Protein AF-H0XMJ5-F1 (afdb_monomer_lite)

Secondary structure (DSSP, 8-state):
------SS-EEPTTTS--EESSHHHHHHTHHHHHHHHHHHHHTTT-PPPHHHHHHHHHHHHHTSSSPPGGGSSS-TTTS---GGG--HHHHHHHHHHHHHHHHHHTTT--SGGGSPTT--HHHHHHHHTT--

Sequence (132 aa):
RCLSMKEKLMRCSQCQVAKYCSAKCQKKAWQDHKRECKCLKSCKPRYPPDSVRLLGRVIFKLMEETPSESEKLYSFYDLESNIKKLTEDKKEGLRQLAMTFQHFMREEIQDVSQLPPSFDVFEAFAKNLGMK

InterPro domains:
  IPR002893 Zinc finger, MYND-type [PF01753] (2-37)
  IPR002893 Zinc finger, MYND-type [PS50865] (1-37)
  IPR050869 Histone-lysine N-methyltransferase [PTHR12197] (8-126)

Radius of gyration: 15.95 Å; chains: 1; bounding box: 35×36×44 Å

Foldseek 3Di:
DPPDDDPDWDADPQLSPDTHPDPVRCVVCCLLCVLLSVLSNVCPPPDAPPLLSVLVSVQSQLPDPDDDPVPVPHHLVRFDLCPVVDDPVVLVVLVVSLVSNQSSNCVPQVDPVSTDPPDDSSSSSSRSVVDD

Organism: Otolemur garnettii (NCBI:txid30611)

Structure (mmCIF, N/CA/C/O backbone):
data_AF-H0XMJ5-F1
#
_entry.id   AF-H0XMJ5-F1
#
loop_
_atom_site.group_PDB
_atom_site.id
_atom_site.type_symbol
_atom_site.label_atom_id
_atom_site.label_alt_id
_atom_site.label_comp_id
_atom_site.label_asym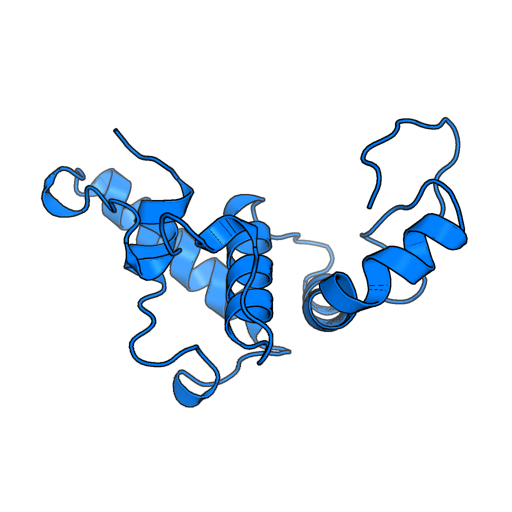_id
_atom_site.label_entity_id
_atom_site.label_seq_id
_atom_site.pdbx_PDB_ins_code
_atom_site.Cartn_x
_atom_site.Cartn_y
_atom_site.Cartn_z
_atom_site.occupancy
_atom_site.B_iso_or_equiv
_atom_site.auth_seq_id
_atom_site.auth_comp_id
_atom_site.auth_asym_id
_atom_site.auth_atom_id
_atom_site.pdbx_PDB_model_num
ATOM 1 N N . ARG A 1 1 ? 3.822 6.524 -11.186 1.00 73.94 1 ARG A N 1
ATOM 2 C CA . ARG A 1 1 ? 2.953 5.686 -12.061 1.00 73.94 1 ARG A CA 1
ATOM 3 C C . ARG A 1 1 ? 2.063 6.624 -12.882 1.00 73.94 1 ARG A C 1
ATOM 5 O O . ARG A 1 1 ? 1.813 7.707 -12.381 1.00 73.94 1 ARG A O 1
ATOM 12 N N . CYS A 1 2 ? 1.639 6.282 -14.103 1.00 93.00 2 CYS A N 1
ATOM 13 C CA . CYS A 1 2 ? 0.798 7.179 -14.927 1.00 93.00 2 CYS A CA 1
ATOM 14 C C . CYS A 1 2 ? -0.578 6.603 -15.295 1.00 93.00 2 CYS A C 1
ATOM 16 O O . CYS A 1 2 ? -1.359 7.297 -15.925 1.00 93.00 2 CYS A O 1
ATOM 18 N N . LEU A 1 3 ? -0.845 5.336 -14.947 1.00 92.81 3 LEU A N 1
ATOM 19 C CA . LEU A 1 3 ? -2.094 4.610 -15.237 1.00 92.81 3 LEU A CA 1
ATOM 20 C C . LEU A 1 3 ? -2.505 4.558 -16.725 1.00 92.81 3 LEU A C 1
ATOM 22 O O . LEU A 1 3 ? -3.586 4.087 -17.045 1.00 92.81 3 LEU A O 1
ATOM 26 N N . SER A 1 4 ? -1.630 4.973 -17.643 1.00 93.44 4 SER A N 1
ATOM 27 C CA . SER A 1 4 ? -1.895 4.946 -19.081 1.00 93.44 4 SER A CA 1
ATOM 28 C C . SER A 1 4 ? -1.843 3.525 -19.638 1.00 93.44 4 SER A C 1
ATOM 30 O O . SER A 1 4 ? -0.903 2.771 -19.360 1.00 93.44 4 SER A O 1
ATOM 32 N N . MET A 1 5 ? -2.812 3.201 -20.489 1.00 92.44 5 MET A N 1
ATOM 33 C CA . MET A 1 5 ? -2.834 1.968 -21.267 1.00 92.44 5 MET A CA 1
ATOM 34 C C . MET A 1 5 ? -1.825 2.042 -22.422 1.00 92.44 5 MET A C 1
ATOM 36 O O . MET A 1 5 ? -1.673 3.084 -23.058 1.00 92.44 5 MET A O 1
ATOM 40 N N . LYS A 1 6 ? -1.119 0.938 -22.685 1.00 93.94 6 LYS A N 1
ATOM 41 C CA . LYS A 1 6 ? -0.270 0.740 -23.868 1.00 93.94 6 LYS A CA 1
ATOM 42 C C . LYS A 1 6 ? -0.307 -0.726 -24.280 1.00 93.94 6 LYS A C 1
ATOM 44 O O . LYS A 1 6 ? -0.420 -1.587 -23.412 1.00 93.94 6 LYS A O 1
ATOM 49 N N . GLU A 1 7 ? -0.113 -0.993 -25.569 1.00 93.44 7 GLU A N 1
ATOM 50 C CA . GLU A 1 7 ? -0.052 -2.356 -26.116 1.00 93.44 7 GLU A CA 1
ATOM 51 C C . GLU A 1 7 ? 1.057 -3.197 -25.470 1.00 93.44 7 GLU A C 1
ATOM 53 O O . GLU A 1 7 ? 0.849 -4.348 -25.093 1.00 93.44 7 GLU A O 1
ATOM 58 N N . LYS A 1 8 ? 2.246 -2.606 -25.299 1.00 94.81 8 LYS A N 1
ATOM 59 C CA . LYS A 1 8 ? 3.403 -3.258 -24.680 1.00 94.81 8 LYS A CA 1
ATOM 60 C C . LYS A 1 8 ? 3.796 -2.538 -23.398 1.00 94.81 8 LYS A C 1
ATOM 62 O O . LYS A 1 8 ? 4.049 -1.332 -23.387 1.00 94.81 8 LYS A O 1
ATOM 67 N N . LEU A 1 9 ? 3.876 -3.303 -22.312 1.00 97.06 9 LEU A N 1
ATOM 68 C CA . LEU A 1 9 ? 4.310 -2.832 -21.000 1.00 97.06 9 LEU A CA 1
ATOM 69 C C . LEU A 1 9 ? 5.562 -3.582 -20.556 1.00 97.06 9 LEU A C 1
ATOM 71 O O . LEU A 1 9 ? 5.654 -4.802 -20.684 1.00 97.06 9 LEU A O 1
ATOM 75 N N . MET A 1 10 ? 6.493 -2.849 -19.959 1.00 96.75 10 MET A N 1
ATOM 76 C CA . MET A 1 10 ? 7.699 -3.412 -19.362 1.00 96.75 10 MET A CA 1
ATOM 77 C C . MET A 1 10 ? 7.393 -3.873 -17.940 1.00 96.75 10 MET A C 1
ATOM 79 O O . MET A 1 10 ? 6.713 -3.168 -17.191 1.00 96.75 10 MET A O 1
ATOM 83 N N . ARG A 1 11 ? 7.896 -5.043 -17.549 1.00 97.38 11 ARG A N 1
ATOM 84 C CA . ARG A 1 11 ? 7.723 -5.582 -16.195 1.00 97.38 11 ARG A CA 1
ATOM 85 C C . ARG A 1 11 ? 8.901 -5.180 -15.315 1.00 97.38 11 ARG A C 1
ATOM 87 O O . ARG A 1 11 ? 10.031 -5.090 -15.787 1.00 97.38 11 ARG A O 1
ATOM 94 N N . CYS A 1 12 ? 8.648 -4.982 -14.026 1.00 98.06 12 CYS A N 1
ATOM 95 C CA . CYS A 1 12 ? 9.716 -4.907 -13.035 1.00 98.06 12 CYS A CA 1
ATOM 96 C C . CYS A 1 12 ? 10.525 -6.211 -13.067 1.00 98.06 12 CYS A C 1
ATOM 98 O O . CYS A 1 12 ? 9.946 -7.283 -12.894 1.00 98.06 12 CYS A O 1
ATOM 100 N N . SER A 1 13 ? 11.845 -6.128 -13.247 1.00 97.00 13 SER A N 1
ATOM 101 C CA . SER A 1 13 ? 12.707 -7.310 -13.361 1.00 97.00 13 SER A CA 1
ATOM 102 C C . SER A 1 13 ? 12.708 -8.179 -12.096 1.00 97.00 13 SER A C 1
ATOM 104 O O . SER A 1 13 ? 12.826 -9.398 -12.190 1.00 97.00 13 SER A O 1
ATOM 106 N N . GLN A 1 14 ? 12.514 -7.569 -10.923 1.00 97.31 14 GLN A N 1
ATOM 107 C CA . GLN A 1 14 ? 12.563 -8.255 -9.630 1.00 97.31 14 GLN A CA 1
ATOM 108 C C . GLN A 1 14 ? 11.260 -9.001 -9.312 1.00 97.31 14 GLN A C 1
ATOM 110 O O . GLN A 1 14 ? 11.257 -10.226 -9.187 1.00 97.31 14 GLN A O 1
ATOM 115 N N . CYS A 1 15 ? 10.136 -8.285 -9.190 1.00 97.44 15 CYS A N 1
ATOM 116 C CA . CYS A 1 15 ? 8.863 -8.918 -8.837 1.00 97.44 15 CYS A CA 1
ATOM 117 C C . CYS A 1 15 ? 8.132 -9.512 -10.047 1.00 97.44 15 CYS A C 1
ATOM 119 O O . CYS A 1 15 ? 7.350 -10.436 -9.875 1.00 97.44 15 CYS A O 1
ATOM 121 N N . GLN A 1 16 ? 8.360 -9.032 -11.274 1.00 96.56 16 GLN A N 1
ATOM 122 C CA . GLN A 1 16 ? 7.602 -9.395 -12.488 1.00 96.56 16 GLN A CA 1
ATOM 123 C C . GLN A 1 16 ? 6.087 -9.102 -12.431 1.00 96.56 16 GLN A C 1
ATOM 125 O O . GLN A 1 16 ? 5.360 -9.478 -13.348 1.00 96.56 16 GLN A O 1
ATOM 130 N N . VAL A 1 17 ? 5.610 -8.405 -11.392 1.00 96.25 17 VAL A N 1
ATOM 131 C CA . VAL A 1 17 ? 4.191 -8.054 -11.201 1.00 96.25 17 VAL A CA 1
ATOM 132 C C . VAL A 1 17 ? 3.901 -6.639 -11.686 1.00 96.25 17 VAL A C 1
ATOM 134 O O . VAL A 1 17 ? 2.995 -6.416 -12.487 1.00 96.25 17 VAL A O 1
ATOM 137 N N . ALA A 1 18 ? 4.663 -5.657 -11.199 1.00 96.75 18 ALA A N 1
ATOM 138 C CA . ALA A 1 18 ? 4.463 -4.267 -11.581 1.00 96.75 18 ALA A CA 1
ATOM 139 C C . ALA A 1 18 ? 4.829 -4.059 -13.057 1.00 96.75 18 ALA A C 1
ATOM 141 O O . ALA A 1 18 ? 5.891 -4.486 -13.513 1.00 96.75 18 ALA A O 1
ATOM 142 N N . LYS A 1 19 ? 3.935 -3.392 -13.789 1.00 97.12 19 LYS A N 1
ATOM 143 C CA . LYS A 1 19 ? 4.073 -3.072 -15.211 1.00 97.12 19 LYS A CA 1
ATOM 144 C C . LYS A 1 19 ? 4.136 -1.560 -15.413 1.00 97.12 19 LYS A C 1
ATOM 146 O O . LYS A 1 19 ? 3.433 -0.812 -14.728 1.00 97.12 19 LYS A O 1
ATOM 151 N N . TYR A 1 20 ? 4.951 -1.123 -16.368 1.00 97.38 20 TYR A N 1
ATOM 152 C CA . TYR A 1 20 ? 5.202 0.285 -16.667 1.00 97.38 20 TYR A CA 1
ATOM 153 C C . TYR A 1 20 ? 5.188 0.543 -18.172 1.00 97.38 20 TYR A C 1
ATOM 155 O O . TYR A 1 20 ? 5.638 -0.278 -18.967 1.00 97.38 20 TYR A O 1
ATOM 163 N N . CYS A 1 21 ? 4.707 1.723 -18.559 1.00 97.25 21 CYS A N 1
ATOM 164 C CA . CYS A 1 21 ? 4.602 2.133 -19.958 1.00 97.25 21 CYS A CA 1
ATOM 165 C C . CYS A 1 21 ? 5.915 2.704 -20.541 1.00 97.25 21 CYS A C 1
ATOM 167 O O . CYS A 1 21 ? 5.974 3.008 -21.735 1.00 97.25 21 CYS A O 1
ATOM 169 N N . SER A 1 22 ? 6.927 2.934 -19.692 1.00 96.19 22 SER A N 1
ATOM 170 C CA . SER A 1 22 ? 8.253 3.458 -20.048 1.00 96.19 22 SER A CA 1
ATOM 171 C C . SER A 1 22 ? 9.247 3.330 -18.887 1.00 96.19 22 SER A C 1
ATOM 173 O O . SER A 1 22 ? 8.846 3.250 -17.720 1.00 96.19 22 SER A O 1
ATOM 175 N N . ALA A 1 23 ? 10.548 3.393 -19.195 1.00 96.31 23 ALA A N 1
ATOM 176 C CA . ALA A 1 23 ? 11.619 3.411 -18.191 1.00 96.31 23 ALA A CA 1
ATOM 177 C C . ALA A 1 23 ? 11.504 4.624 -17.252 1.00 96.31 23 ALA A C 1
ATOM 179 O O . ALA A 1 23 ? 11.706 4.503 -16.045 1.00 96.31 23 ALA A O 1
ATOM 180 N N . LYS A 1 24 ? 11.067 5.778 -17.780 1.00 96.56 24 LYS A N 1
ATOM 181 C CA . LYS A 1 24 ? 10.754 6.977 -16.987 1.00 96.56 24 LYS A CA 1
ATOM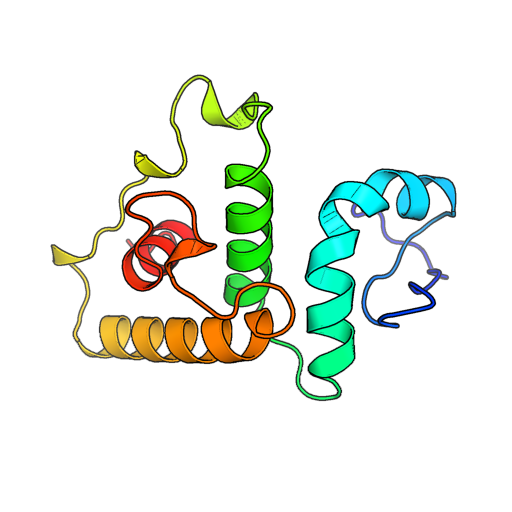 182 C C . LYS A 1 24 ? 9.685 6.691 -15.926 1.00 96.56 24 LYS A C 1
ATOM 184 O O . LYS A 1 24 ? 9.859 7.061 -14.767 1.00 96.56 24 LYS A O 1
ATOM 189 N N . CYS A 1 25 ? 8.598 6.007 -16.296 1.00 97.56 25 CYS A N 1
ATOM 190 C CA . CYS A 1 25 ? 7.538 5.649 -15.349 1.00 97.56 25 CYS A CA 1
ATOM 191 C C . CYS A 1 25 ? 7.985 4.616 -14.314 1.00 97.56 25 CYS A C 1
ATOM 193 O O . CYS A 1 25 ? 7.559 4.713 -13.164 1.00 97.56 25 CYS A O 1
ATOM 195 N N . GLN A 1 26 ? 8.831 3.661 -14.708 1.00 97.38 26 GLN A N 1
ATOM 196 C CA . GLN A 1 26 ? 9.425 2.693 -13.788 1.00 97.38 26 GLN A CA 1
ATOM 197 C C . GLN A 1 26 ? 10.326 3.387 -12.761 1.00 97.38 26 GLN A C 1
ATOM 199 O O . GLN A 1 26 ? 10.119 3.206 -11.565 1.00 97.38 26 GLN A O 1
ATOM 204 N N . LYS A 1 27 ? 11.254 4.246 -13.210 1.00 97.12 27 LYS A N 1
ATOM 205 C CA . LYS A 1 27 ? 12.156 5.008 -12.331 1.00 97.12 27 LYS A CA 1
ATOM 206 C C . LYS A 1 27 ? 11.381 5.912 -11.370 1.00 97.12 27 LYS A C 1
ATOM 208 O O . LYS A 1 27 ? 11.644 5.884 -10.174 1.00 97.12 27 LYS A O 1
ATOM 213 N N . LYS A 1 28 ? 10.382 6.658 -11.865 1.00 96.75 28 LYS A N 1
ATOM 214 C CA . LYS A 1 28 ? 9.549 7.539 -11.023 1.00 96.75 28 LYS A CA 1
ATOM 215 C C . LYS A 1 28 ? 8.747 6.764 -9.972 1.00 96.75 28 LYS A C 1
ATOM 217 O O . LYS A 1 28 ? 8.539 7.271 -8.885 1.00 96.75 28 LYS A O 1
ATOM 222 N N . ALA A 1 29 ? 8.275 5.561 -10.294 1.00 96.88 29 ALA A N 1
ATOM 223 C CA . ALA A 1 29 ? 7.493 4.741 -9.370 1.00 96.88 29 ALA A CA 1
ATOM 224 C C . ALA A 1 29 ? 8.351 3.914 -8.399 1.00 96.88 29 ALA A C 1
ATOM 226 O O . ALA A 1 29 ? 7.785 3.174 -7.600 1.00 96.88 29 ALA A O 1
ATOM 227 N N . TRP A 1 30 ? 9.684 3.959 -8.510 1.00 96.25 30 TRP A N 1
ATOM 228 C CA . TRP A 1 30 ? 10.555 3.057 -7.762 1.00 96.25 30 TRP A CA 1
ATOM 229 C C . TRP A 1 30 ? 10.515 3.314 -6.259 1.00 96.25 30 TRP A C 1
ATOM 231 O O . TRP A 1 30 ? 10.445 2.340 -5.520 1.00 96.25 30 TRP A O 1
ATOM 241 N N . GLN A 1 31 ? 10.488 4.576 -5.818 1.00 93.50 31 GLN A N 1
ATOM 242 C CA . GLN A 1 31 ? 10.425 4.911 -4.388 1.00 93.50 31 GLN A CA 1
ATOM 243 C C . GLN A 1 31 ? 9.214 4.234 -3.722 1.00 93.50 31 GLN A C 1
ATOM 245 O O . GLN A 1 31 ? 9.391 3.382 -2.856 1.00 93.50 31 GLN A O 1
ATOM 250 N N . ASP A 1 32 ? 8.013 4.440 -4.272 1.00 93.94 32 ASP A N 1
ATOM 251 C CA . ASP A 1 32 ? 6.777 3.832 -3.756 1.00 93.94 32 ASP A CA 1
ATOM 252 C C . ASP A 1 32 ? 6.645 2.319 -4.033 1.00 93.94 32 ASP A C 1
ATOM 254 O O . ASP A 1 32 ? 5.684 1.684 -3.595 1.00 93.94 32 ASP A O 1
ATOM 258 N N . HIS A 1 33 ? 7.494 1.732 -4.881 1.00 97.25 33 HIS A N 1
ATOM 259 C CA . HIS A 1 33 ? 7.423 0.311 -5.250 1.00 97.25 33 HIS A CA 1
ATOM 260 C C . HIS A 1 33 ? 8.472 -0.532 -4.529 1.00 97.25 33 HIS A C 1
ATOM 262 O O . HIS A 1 33 ? 8.239 -1.717 -4.319 1.00 97.25 33 HIS A O 1
ATOM 268 N N . LYS A 1 34 ? 9.618 0.043 -4.160 1.00 96.38 34 LYS A N 1
ATOM 269 C CA . LYS A 1 34 ? 10.805 -0.684 -3.695 1.00 96.38 34 LYS A CA 1
ATOM 270 C C . LYS A 1 34 ? 10.487 -1.675 -2.575 1.00 96.38 34 LYS A C 1
ATOM 272 O O . LYS A 1 34 ? 10.882 -2.834 -2.680 1.00 96.38 34 LYS A O 1
ATOM 277 N N . ARG A 1 35 ? 9.746 -1.236 -1.553 1.00 96.25 35 ARG A N 1
ATOM 278 C CA . ARG A 1 35 ? 9.352 -2.075 -0.411 1.00 96.25 35 ARG A CA 1
ATOM 279 C C . ARG A 1 35 ? 8.337 -3.148 -0.820 1.00 96.25 35 ARG A C 1
ATOM 281 O O . ARG A 1 35 ? 8.619 -4.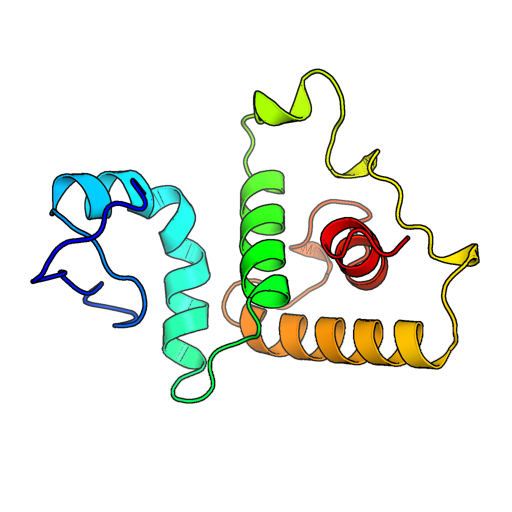336 -0.694 1.00 96.25 35 ARG A O 1
ATOM 288 N N . GLU A 1 36 ? 7.222 -2.772 -1.464 1.00 96.88 36 GLU A N 1
ATOM 289 C CA . GLU A 1 36 ? 6.225 -3.765 -1.923 1.00 96.88 36 GLU A CA 1
ATOM 290 C C . GLU A 1 36 ? 6.777 -4.745 -2.976 1.00 96.88 36 GLU A C 1
ATOM 292 O O . GLU A 1 36 ? 6.207 -5.812 -3.188 1.00 96.88 36 GLU A O 1
ATOM 297 N N . CYS A 1 37 ? 7.879 -4.409 -3.654 1.00 97.88 37 CYS A N 1
ATOM 298 C CA . CYS A 1 37 ? 8.513 -5.264 -4.651 1.00 97.88 37 CYS A CA 1
ATOM 299 C C . CYS A 1 37 ? 8.958 -6.600 -4.048 1.00 97.88 37 CYS A C 1
ATOM 301 O O . CYS A 1 37 ? 8.755 -7.641 -4.679 1.00 97.88 37 CYS A O 1
ATOM 303 N N . LYS A 1 38 ? 9.521 -6.577 -2.831 1.00 96.56 38 LYS A N 1
ATOM 304 C CA . LYS A 1 38 ? 9.969 -7.789 -2.132 1.00 96.56 38 LYS A CA 1
ATOM 305 C C . LYS A 1 38 ? 8.780 -8.672 -1.756 1.00 96.56 38 LYS A C 1
ATOM 307 O O . LYS A 1 38 ? 8.766 -9.846 -2.120 1.00 96.56 38 LYS A O 1
ATOM 312 N N . CYS A 1 39 ? 7.738 -8.075 -1.177 1.00 97.00 39 CYS A N 1
ATOM 313 C CA . CYS A 1 39 ? 6.481 -8.747 -0.837 1.00 97.00 39 CYS A CA 1
ATOM 314 C C . CYS A 1 39 ? 5.807 -9.388 -2.066 1.00 97.00 39 CYS A C 1
ATOM 316 O O . CYS A 1 39 ? 5.407 -10.548 -2.056 1.00 97.00 39 CYS A O 1
ATOM 318 N N . LEU A 1 40 ? 5.731 -8.659 -3.187 1.00 97.56 40 LEU A N 1
ATOM 319 C CA . LEU A 1 40 ? 5.149 -9.166 -4.438 1.00 97.56 40 LEU A CA 1
ATOM 320 C C . LEU A 1 40 ? 5.979 -10.282 -5.084 1.00 97.56 40 LEU A C 1
ATOM 322 O O . LEU A 1 40 ? 5.451 -11.096 -5.844 1.00 97.56 40 LEU A O 1
ATOM 326 N N . LYS A 1 41 ? 7.294 -10.294 -4.844 1.00 97.06 41 LYS A N 1
ATOM 327 C CA . LYS A 1 41 ? 8.177 -11.359 -5.319 1.00 97.06 41 LYS A CA 1
ATOM 328 C C . LYS A 1 41 ? 7.952 -12.644 -4.517 1.00 97.06 41 LYS A C 1
ATOM 330 O O . LYS A 1 41 ? 7.899 -13.704 -5.137 1.00 97.06 41 LYS A O 1
ATOM 335 N N . SER A 1 42 ? 7.800 -12.549 -3.193 1.00 95.88 42 SER A N 1
ATOM 336 C CA . SER A 1 42 ? 7.644 -13.704 -2.296 1.00 95.88 42 SER A CA 1
ATOM 337 C C . SER A 1 42 ? 6.245 -14.328 -2.320 1.00 95.88 42 SER A C 1
ATOM 339 O O . SER A 1 42 ? 6.100 -15.498 -1.976 1.00 95.88 42 SER A O 1
ATOM 341 N N . CYS A 1 43 ? 5.218 -13.594 -2.760 1.00 93.38 43 CYS A N 1
ATOM 342 C CA . CYS A 1 43 ? 3.842 -14.093 -2.783 1.00 93.38 43 CYS A CA 1
ATOM 343 C C . CYS A 1 43 ? 3.471 -14.881 -4.053 1.00 93.38 43 CYS A C 1
ATOM 345 O O . CYS A 1 43 ? 2.340 -15.334 -4.185 1.00 93.38 43 CYS A O 1
ATOM 347 N N . LYS A 1 44 ? 4.375 -15.057 -5.027 1.00 91.00 44 LYS A N 1
ATOM 348 C CA . LYS A 1 44 ? 4.045 -15.785 -6.266 1.00 91.00 44 LYS A CA 1
ATOM 349 C C . LYS A 1 44 ? 3.648 -17.243 -5.989 1.00 91.00 44 LYS A C 1
ATOM 351 O O . LYS A 1 44 ? 4.315 -17.898 -5.196 1.00 91.00 44 LYS A O 1
ATOM 356 N N . PRO A 1 45 ? 2.635 -17.785 -6.696 1.00 92.62 45 PRO A N 1
ATOM 357 C CA . PRO A 1 45 ? 1.765 -17.142 -7.695 1.00 92.62 45 PRO A CA 1
ATOM 358 C C . PRO A 1 45 ? 0.505 -16.472 -7.101 1.00 92.62 45 PRO A C 1
ATOM 360 O O . PRO A 1 45 ? -0.352 -16.007 -7.848 1.00 92.62 45 PRO A O 1
ATOM 363 N N . ARG A 1 46 ? 0.363 -16.440 -5.772 1.00 93.00 46 ARG A N 1
ATOM 364 C CA . ARG A 1 46 ? -0.825 -15.974 -5.044 1.00 93.00 46 ARG A CA 1
ATOM 365 C C . ARG A 1 46 ? -0.704 -14.494 -4.676 1.00 93.00 46 ARG A C 1
ATOM 367 O O . ARG A 1 46 ? -0.182 -14.125 -3.627 1.00 93.00 46 ARG A O 1
ATOM 374 N N . TYR A 1 47 ? -1.177 -13.634 -5.567 1.00 94.19 47 TYR A N 1
ATOM 375 C CA . TYR A 1 47 ? -1.160 -12.190 -5.341 1.00 94.19 47 TYR A CA 1
ATOM 376 C C . TYR A 1 47 ? -2.214 -11.755 -4.311 1.00 94.19 47 TYR A C 1
ATOM 378 O O . TYR A 1 47 ? -3.293 -12.347 -4.270 1.00 94.19 47 TYR A O 1
ATOM 386 N N . PRO A 1 48 ? -1.916 -10.738 -3.480 1.00 95.44 48 PRO A N 1
ATOM 387 C CA . PRO A 1 48 ? -2.852 -10.262 -2.469 1.00 95.44 48 PRO A CA 1
ATOM 388 C C . PRO A 1 48 ? -4.057 -9.550 -3.111 1.00 95.44 48 PRO A C 1
ATOM 390 O O . PRO A 1 48 ? -3.927 -9.025 -4.222 1.00 95.44 48 PRO A O 1
ATOM 393 N N . PRO A 1 49 ? -5.191 -9.443 -2.395 1.00 96.62 49 PRO A N 1
ATOM 394 C CA . PRO A 1 49 ? -6.283 -8.549 -2.766 1.00 96.62 49 PRO A CA 1
ATOM 395 C C . PRO A 1 49 ? -5.817 -7.095 -2.935 1.00 96.62 49 PRO A C 1
ATOM 397 O O . PRO A 1 49 ? -4.875 -6.647 -2.272 1.00 96.62 49 PRO A O 1
ATOM 400 N N . ASP A 1 50 ? -6.517 -6.328 -3.772 1.00 95.94 50 ASP A N 1
ATOM 401 C CA . ASP A 1 50 ? -6.166 -4.929 -4.047 1.00 95.94 50 ASP A CA 1
ATOM 402 C C . ASP A 1 50 ? -6.168 -4.060 -2.781 1.00 95.94 50 ASP A C 1
ATOM 404 O O . ASP A 1 50 ? -5.265 -3.242 -2.601 1.00 95.94 50 ASP A O 1
ATOM 408 N N . SER A 1 51 ? -7.117 -4.286 -1.866 1.00 96.12 51 SER A N 1
ATOM 409 C CA . SER A 1 51 ? -7.190 -3.588 -0.574 1.00 96.12 51 SER A CA 1
ATOM 410 C C . SER A 1 51 ? -5.966 -3.856 0.304 1.00 96.12 51 SER A C 1
ATOM 412 O O . SER A 1 51 ? -5.434 -2.934 0.920 1.00 96.12 51 SER A O 1
ATOM 414 N N . VAL A 1 52 ? -5.467 -5.097 0.323 1.00 97.00 52 VAL A N 1
ATOM 415 C CA . VAL A 1 52 ? -4.261 -5.485 1.071 1.00 97.00 52 VAL A CA 1
ATOM 416 C C . VAL A 1 52 ? -3.031 -4.797 0.489 1.00 97.00 52 VAL A C 1
ATOM 418 O O . VAL A 1 52 ? -2.226 -4.220 1.224 1.00 97.00 52 VAL A O 1
ATOM 421 N N . ARG A 1 53 ? -2.895 -4.801 -0.842 1.00 96.94 53 ARG A N 1
ATOM 422 C CA . ARG A 1 53 ? -1.788 -4.112 -1.512 1.00 96.94 53 ARG A CA 1
ATOM 423 C C . ARG A 1 53 ? -1.843 -2.598 -1.294 1.00 96.94 53 ARG A C 1
ATOM 425 O O . ARG A 1 53 ? -0.796 -1.976 -1.116 1.00 96.94 53 ARG A O 1
ATOM 432 N N . LEU A 1 54 ? -3.038 -2.007 -1.323 1.00 96.88 54 LEU A N 1
ATOM 433 C CA . LEU A 1 54 ? -3.243 -0.585 -1.058 1.00 96.88 54 LEU A CA 1
ATOM 434 C C . LEU A 1 54 ? -2.824 -0.230 0.369 1.00 96.88 54 LEU A C 1
ATO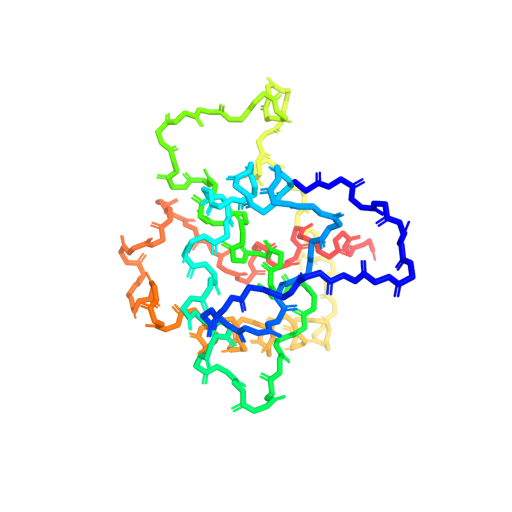M 436 O O . LEU A 1 54 ? -2.025 0.688 0.539 1.00 96.88 54 LEU A O 1
ATOM 440 N N . LEU A 1 55 ? -3.285 -0.983 1.372 1.00 96.50 55 LEU A N 1
ATOM 441 C CA . LEU A 1 55 ? -2.928 -0.726 2.766 1.00 96.50 55 LEU A CA 1
ATOM 442 C C . LEU A 1 55 ? -1.412 -0.812 2.993 1.00 96.50 55 LEU A C 1
ATOM 444 O O . LEU A 1 55 ? -0.847 0.033 3.682 1.00 96.50 55 LEU A O 1
ATOM 448 N N . GLY A 1 56 ? -0.728 -1.761 2.345 1.00 95.88 56 GLY A N 1
ATOM 449 C CA . GLY A 1 56 ? 0.735 -1.843 2.407 1.00 95.88 56 GLY A CA 1
ATOM 450 C C . GLY A 1 56 ? 1.422 -0.574 1.898 1.00 95.88 56 GLY A C 1
ATOM 451 O O . GLY A 1 56 ? 2.383 -0.101 2.499 1.00 95.88 56 GLY A O 1
ATOM 452 N N . ARG A 1 57 ? 0.895 0.029 0.826 1.00 95.81 57 ARG A N 1
ATOM 453 C CA . ARG A 1 57 ? 1.400 1.306 0.297 1.00 95.81 57 ARG A CA 1
ATOM 454 C C . ARG A 1 57 ? 1.110 2.480 1.223 1.00 95.81 57 ARG A C 1
ATOM 456 O O . ARG A 1 57 ? 1.980 3.331 1.360 1.00 95.81 57 ARG A O 1
ATOM 463 N N . VAL A 1 58 ? -0.071 2.517 1.841 1.00 95.19 58 VAL A N 1
ATOM 464 C CA . VAL A 1 58 ? -0.425 3.541 2.837 1.00 95.19 58 VAL A CA 1
ATOM 465 C C . VAL A 1 58 ? 0.554 3.490 4.004 1.00 95.19 58 VAL A C 1
ATOM 467 O O . VAL A 1 58 ? 1.157 4.502 4.326 1.00 95.19 58 VAL A O 1
ATOM 470 N N . ILE A 1 59 ? 0.800 2.307 4.569 1.00 94.56 59 ILE A N 1
ATOM 471 C CA . ILE A 1 59 ? 1.736 2.145 5.688 1.00 94.56 59 ILE A CA 1
ATOM 472 C C . ILE A 1 59 ? 3.145 2.582 5.302 1.00 94.56 59 ILE A C 1
ATOM 474 O O . ILE A 1 59 ? 3.758 3.362 6.021 1.00 94.56 59 ILE A O 1
ATOM 478 N N . PHE A 1 60 ? 3.653 2.150 4.144 1.00 94.44 60 PHE A N 1
ATOM 479 C CA . PHE A 1 60 ? 4.969 2.600 3.693 1.00 94.44 60 PHE A CA 1
ATOM 480 C C . PHE A 1 60 ? 5.048 4.114 3.522 1.00 94.44 60 PHE A C 1
ATOM 482 O O . PHE A 1 60 ? 6.096 4.671 3.821 1.00 94.44 60 PHE A O 1
ATOM 489 N N . LYS A 1 61 ? 3.956 4.759 3.095 1.00 93.94 61 LYS A N 1
ATOM 490 C CA . LYS A 1 61 ? 3.883 6.213 2.955 1.00 93.94 61 LYS A CA 1
ATOM 491 C C . LYS A 1 61 ? 3.826 6.929 4.307 1.00 93.94 61 LYS A C 1
ATOM 493 O O . LYS A 1 61 ? 4.514 7.924 4.471 1.00 93.94 61 LYS A O 1
ATOM 498 N N . LEU A 1 62 ? 3.068 6.405 5.271 1.00 92.69 62 LEU A N 1
ATOM 499 C CA . LEU A 1 62 ? 2.969 6.948 6.634 1.00 92.69 62 LEU A CA 1
ATOM 500 C C . LEU A 1 62 ? 4.270 6.809 7.435 1.00 92.69 62 LEU A C 1
ATOM 502 O O . LEU A 1 62 ? 4.477 7.529 8.403 1.00 92.69 62 LEU A O 1
ATOM 506 N N . MET A 1 63 ? 5.134 5.869 7.052 1.00 90.62 63 MET A N 1
ATOM 507 C CA . MET A 1 63 ? 6.465 5.703 7.639 1.00 90.62 63 MET A CA 1
ATOM 508 C C . MET A 1 63 ? 7.518 6.646 7.036 1.00 90.62 63 MET A C 1
ATOM 510 O O . MET A 1 63 ? 8.659 6.639 7.493 1.00 90.62 63 MET A O 1
ATOM 514 N N . GLU A 1 64 ? 7.195 7.400 5.981 1.00 89.69 64 GLU A N 1
ATOM 515 C CA . GLU A 1 64 ? 8.108 8.404 5.432 1.00 89.69 64 GLU A CA 1
ATOM 516 C C . GLU A 1 64 ? 8.095 9.666 6.304 1.00 89.69 64 GLU A C 1
ATOM 518 O O . GLU A 1 64 ? 7.050 10.096 6.779 1.00 89.69 64 GLU A O 1
ATOM 523 N N . GLU A 1 65 ? 9.257 10.299 6.478 1.00 81.69 65 GLU A N 1
ATOM 524 C CA . GLU A 1 65 ? 9.385 11.526 7.281 1.00 81.69 65 GLU A CA 1
ATOM 525 C C . GLU A 1 65 ? 8.667 12.728 6.653 1.00 81.69 65 GLU A C 1
ATOM 527 O O . GLU A 1 65 ? 8.308 13.675 7.346 1.00 81.69 65 GLU A O 1
ATOM 532 N N . THR A 1 66 ? 8.476 12.714 5.331 1.00 88.38 66 THR A N 1
ATOM 533 C CA . THR A 1 66 ? 7.830 13.806 4.601 1.00 88.38 66 THR A CA 1
ATOM 534 C C . THR A 1 66 ? 6.311 13.637 4.613 1.00 88.38 66 THR A C 1
ATOM 536 O O . THR A 1 66 ? 5.823 12.685 3.989 1.00 88.38 66 THR A O 1
ATOM 539 N N . PRO A 1 67 ? 5.552 14.570 5.221 1.00 87.38 67 PRO A N 1
ATOM 540 C CA . PRO A 1 67 ? 4.097 14.536 5.180 1.00 87.38 67 PRO A CA 1
ATOM 541 C C . PRO A 1 67 ? 3.574 14.565 3.743 1.00 87.38 67 PRO A C 1
ATOM 543 O O . PRO A 1 67 ? 4.158 15.194 2.855 1.00 87.38 67 PRO A O 1
ATOM 546 N N . SER A 1 68 ? 2.455 13.886 3.501 1.00 92.12 68 SER A N 1
ATOM 547 C CA . SER A 1 68 ? 1.799 13.927 2.199 1.00 92.12 68 SER A CA 1
ATOM 548 C C . SER A 1 68 ? 0.935 15.181 2.077 1.00 92.12 68 SER A C 1
ATOM 550 O O . SER A 1 68 ? 0.061 15.414 2.907 1.00 92.12 68 SER A O 1
ATOM 552 N N . GLU A 1 69 ? 1.072 15.934 0.983 1.00 94.25 69 GLU A N 1
ATOM 553 C CA . GLU A 1 69 ? 0.167 17.059 0.675 1.00 94.25 69 GLU A CA 1
ATOM 554 C C . GLU A 1 69 ? -1.310 16.632 0.610 1.00 94.25 69 GLU A C 1
ATOM 556 O O . GLU A 1 69 ? -2.207 17.437 0.855 1.00 94.25 69 GLU A O 1
ATOM 561 N N . SER A 1 70 ? -1.581 15.353 0.314 1.00 93.75 70 SER A N 1
ATOM 562 C CA . SER A 1 70 ? -2.942 14.804 0.328 1.00 93.75 70 SER A CA 1
ATOM 563 C C . SER A 1 70 ? -3.586 14.803 1.715 1.00 93.75 70 SER A C 1
ATOM 565 O O . SER A 1 70 ? -4.804 14.716 1.801 1.00 93.75 70 SER A O 1
ATOM 567 N N . GLU A 1 71 ? -2.787 14.879 2.780 1.00 93.62 71 GLU A N 1
ATOM 568 C CA . GLU A 1 71 ? -3.243 14.838 4.172 1.00 93.62 71 GLU A CA 1
ATOM 569 C C . GLU A 1 71 ? -3.345 16.232 4.806 1.00 93.62 71 GLU A C 1
ATOM 571 O O . GLU A 1 71 ? -3.634 16.360 5.991 1.00 93.62 71 GLU A O 1
ATOM 576 N N . LYS A 1 72 ? -3.155 17.302 4.019 1.00 93.88 72 LYS A N 1
ATOM 577 C CA . LYS A 1 72 ? -3.141 18.687 4.512 1.00 93.88 72 LYS A CA 1
ATOM 578 C C . LYS A 1 72 ? -4.426 19.109 5.237 1.00 93.88 72 LYS A C 1
ATOM 580 O O . LYS A 1 72 ? -4.368 19.948 6.129 1.00 93.88 72 LYS A O 1
ATOM 585 N N . LEU A 1 73 ? -5.578 18.584 4.816 1.00 95.75 73 LEU A N 1
ATOM 586 C CA . LEU A 1 73 ? -6.882 18.897 5.419 1.00 95.75 73 LEU A CA 1
ATOM 587 C C . LEU A 1 73 ? -7.392 17.789 6.345 1.00 95.75 73 LEU A C 1
ATOM 589 O O . LEU A 1 73 ? -8.170 18.071 7.250 1.00 95.75 73 LEU A O 1
ATOM 593 N N . TYR A 1 74 ? -7.004 16.543 6.077 1.00 93.75 74 TYR A N 1
ATOM 594 C CA . TYR A 1 74 ? -7.471 15.365 6.797 1.00 93.75 74 TYR A CA 1
ATOM 595 C C . TYR A 1 74 ? -6.448 14.245 6.635 1.00 93.75 74 TYR A C 1
ATOM 597 O O . TYR A 1 74 ? -6.117 13.882 5.503 1.00 93.75 74 TYR A O 1
ATOM 605 N N . SER A 1 75 ? -5.935 13.718 7.743 1.00 93.75 75 SER A N 1
ATOM 606 C CA . SER A 1 75 ? -4.962 12.629 7.716 1.00 93.75 75 SER A CA 1
ATOM 607 C C . SER A 1 75 ? -5.642 11.274 7.540 1.00 93.75 75 SER A C 1
ATOM 609 O O . SER A 1 75 ? -6.852 11.123 7.725 1.00 93.75 75 SER A O 1
ATOM 611 N N . PHE A 1 76 ? -4.854 10.246 7.231 1.00 93.31 76 PHE A N 1
ATOM 612 C CA . PHE A 1 76 ? -5.324 8.865 7.250 1.00 93.31 76 PHE A CA 1
ATOM 613 C C . PHE A 1 76 ? -5.918 8.474 8.613 1.00 93.31 76 PHE A C 1
ATOM 615 O O . PHE A 1 76 ? -6.883 7.710 8.672 1.00 93.31 76 PHE A O 1
ATOM 622 N N . TYR A 1 77 ? -5.365 9.004 9.709 1.00 92.81 77 TYR A N 1
ATOM 623 C CA . TYR A 1 77 ? -5.841 8.713 11.060 1.00 92.81 77 TYR A CA 1
ATOM 624 C C . TYR A 1 77 ? -7.237 9.274 11.314 1.00 92.81 77 TYR A C 1
ATOM 626 O O . TYR A 1 77 ? -8.013 8.621 12.011 1.00 92.81 77 TYR A O 1
ATOM 634 N N . ASP A 1 78 ? -7.580 10.396 10.684 1.00 93.88 78 ASP A N 1
ATOM 635 C CA . ASP A 1 78 ? -8.867 11.061 10.874 1.00 93.88 78 ASP A CA 1
ATOM 636 C C . ASP A 1 78 ? -10.019 10.368 10.120 1.00 93.88 78 ASP A C 1
ATOM 638 O O . ASP A 1 78 ? -11.184 10.594 10.431 1.00 93.88 78 ASP A O 1
ATOM 642 N N . LEU A 1 79 ? -9.730 9.502 9.137 1.00 94.50 79 LEU A N 1
ATOM 643 C CA . LEU A 1 79 ? -10.758 8.830 8.329 1.00 94.50 79 LEU A CA 1
ATOM 644 C C . LEU A 1 79 ? -11.759 8.032 9.181 1.00 94.50 79 LEU A C 1
ATOM 646 O O . LEU A 1 79 ? -11.385 7.295 10.088 1.00 94.50 79 LEU A O 1
ATOM 650 N N . GLU A 1 80 ? -13.043 8.113 8.832 1.00 94.06 80 GLU A N 1
ATOM 651 C CA . GLU A 1 80 ? -14.103 7.356 9.507 1.00 94.06 80 GLU A CA 1
ATOM 652 C C . GLU A 1 80 ? -14.000 5.854 9.195 1.00 94.06 80 GLU A C 1
ATOM 654 O O . GLU A 1 80 ? -13.956 5.442 8.033 1.00 94.06 80 GLU A O 1
ATOM 659 N N . SER A 1 81 ? -14.011 5.027 10.242 1.00 93.12 81 SER A N 1
ATOM 660 C CA . SER A 1 81 ? -13.900 3.570 10.137 1.00 93.12 81 SER A CA 1
ATOM 661 C C . SER A 1 81 ? -15.258 2.862 10.118 1.00 93.12 81 SER A C 1
ATOM 663 O O . SER A 1 81 ? -15.350 1.714 9.692 1.00 93.12 81 SER A O 1
ATOM 665 N N . ASN A 1 82 ? -16.327 3.513 10.591 1.00 92.81 82 ASN A N 1
ATOM 666 C CA . ASN A 1 82 ? -17.672 2.956 10.763 1.00 92.81 82 ASN A CA 1
ATOM 667 C C . ASN A 1 82 ? -17.717 1.614 11.526 1.00 92.81 82 ASN A C 1
ATOM 669 O O . ASN A 1 82 ? -18.727 0.913 11.457 1.00 92.81 82 ASN A O 1
ATOM 673 N N . ILE A 1 83 ? -16.686 1.255 12.306 1.00 92.44 83 ILE A N 1
ATOM 674 C CA . ILE A 1 83 ? -16.568 -0.068 12.956 1.00 92.44 83 ILE A CA 1
ATOM 675 C C . ILE A 1 83 ? -17.801 -0.417 13.792 1.00 92.44 83 ILE A C 1
ATOM 677 O O . ILE A 1 83 ? -18.280 -1.551 13.763 1.00 92.44 83 ILE A O 1
ATOM 681 N N . LYS A 1 84 ? -18.352 0.571 14.506 1.00 91.88 84 LYS A N 1
ATOM 682 C CA . LYS A 1 84 ? -19.536 0.400 15.362 1.00 91.88 84 LYS A CA 1
ATOM 683 C C . LYS A 1 84 ? -20.795 -0.011 14.586 1.00 91.88 84 LYS A C 1
ATOM 685 O O . LYS A 1 84 ? -21.717 -0.543 15.190 1.00 91.88 84 LYS A O 1
ATOM 690 N N . LYS A 1 85 ? -20.841 0.234 13.273 1.00 93.00 85 LYS A N 1
ATOM 691 C CA . LYS A 1 85 ? -21.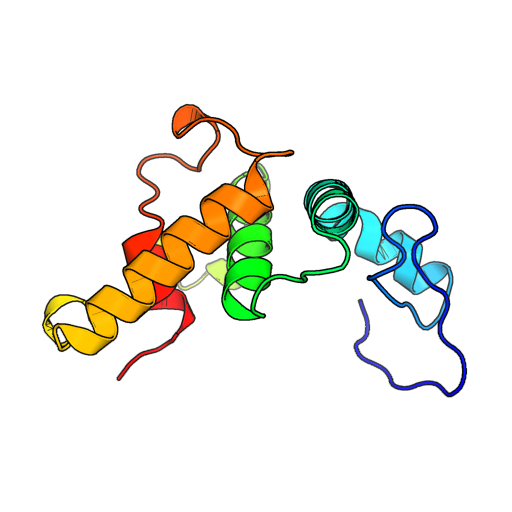969 -0.086 12.382 1.00 93.00 85 LYS A CA 1
ATOM 692 C C . LYS A 1 85 ? -21.757 -1.385 11.595 1.00 93.00 85 LYS A C 1
ATOM 694 O O . LYS A 1 85 ? -22.645 -1.798 10.852 1.00 93.00 85 LYS A O 1
ATOM 699 N N . LEU A 1 86 ? -20.588 -2.019 11.710 1.00 92.50 86 LEU A N 1
ATOM 700 C CA . LEU A 1 86 ? -20.287 -3.240 10.968 1.00 92.50 86 LEU A CA 1
ATOM 701 C C . LEU A 1 86 ? -21.030 -4.441 11.557 1.00 92.50 86 LEU A C 1
ATOM 703 O O . LEU A 1 86 ? -21.021 -4.661 12.769 1.00 92.50 86 LEU A O 1
ATOM 707 N N . THR A 1 87 ? -21.609 -5.253 10.673 1.00 95.25 87 THR A N 1
ATOM 708 C CA . THR A 1 87 ? -22.119 -6.587 11.009 1.00 95.25 87 THR A CA 1
ATOM 709 C C . THR A 1 87 ? -20.963 -7.538 11.320 1.00 95.25 87 THR A C 1
ATOM 711 O O . THR A 1 87 ? -19.836 -7.316 10.871 1.00 95.25 87 THR A O 1
ATOM 714 N N . GLU A 1 88 ? -21.229 -8.621 12.051 1.00 95.69 88 GLU A N 1
ATOM 715 C CA . GLU A 1 88 ? -20.189 -9.606 12.380 1.00 95.69 88 GLU A CA 1
ATOM 716 C C . GLU A 1 88 ? -19.555 -10.247 11.139 1.00 95.69 88 GLU A C 1
ATOM 718 O O . GLU A 1 88 ? -18.332 -10.357 11.085 1.00 95.69 88 GLU A O 1
ATOM 723 N N . ASP A 1 89 ? -20.332 -10.538 10.092 1.00 95.12 89 ASP A N 1
ATOM 724 C CA . ASP A 1 89 ? -19.792 -11.069 8.831 1.00 95.12 89 ASP A CA 1
ATOM 725 C C . ASP A 1 89 ? -18.800 -10.104 8.169 1.00 95.12 89 ASP A C 1
ATOM 727 O O . ASP A 1 89 ? -17.741 -10.507 7.681 1.00 95.12 89 ASP A O 1
ATOM 731 N N . LYS A 1 90 ? -19.107 -8.797 8.184 1.00 93.62 90 LYS A N 1
ATOM 732 C CA . LYS A 1 90 ? -18.192 -7.773 7.666 1.00 93.62 90 LYS A CA 1
ATOM 733 C C . LYS A 1 90 ? -16.921 -7.720 8.511 1.00 93.62 90 LYS A C 1
ATOM 735 O O . LYS A 1 90 ? -15.831 -7.674 7.946 1.00 93.62 90 LYS A O 1
ATOM 740 N N . LYS A 1 91 ? -17.039 -7.770 9.845 1.00 95.00 91 LYS A N 1
ATOM 741 C CA . LYS A 1 91 ? -15.874 -7.808 10.745 1.00 95.00 91 LYS A CA 1
ATOM 742 C C . LYS A 1 91 ? -15.014 -9.047 10.500 1.00 95.00 91 LYS A C 1
ATOM 744 O O . LYS A 1 91 ? -13.794 -8.929 10.492 1.00 95.00 91 LYS A O 1
ATOM 749 N N . GLU A 1 92 ? -15.616 -10.206 10.249 1.00 96.06 92 GLU A N 1
ATOM 750 C CA . GLU A 1 92 ? -14.866 -11.415 9.902 1.00 96.06 92 GLU A CA 1
ATOM 751 C C . GLU A 1 92 ? -14.093 -11.238 8.593 1.00 96.06 92 GLU A C 1
ATOM 753 O O . GLU A 1 92 ? -12.894 -11.509 8.545 1.00 96.06 92 GLU A O 1
ATOM 758 N N . GLY A 1 93 ? -14.722 -10.660 7.566 1.00 95.25 93 GLY A N 1
ATOM 759 C CA . GLY A 1 93 ? -14.031 -10.299 6.327 1.00 95.25 93 GLY A CA 1
ATOM 760 C C . GLY A 1 93 ? -12.814 -9.392 6.558 1.00 95.25 93 GLY A C 1
ATOM 761 O O . GLY A 1 93 ? -11.747 -9.631 5.991 1.00 95.25 93 GLY A O 1
ATOM 762 N N . LEU A 1 94 ? -12.932 -8.389 7.436 1.00 95.31 94 LEU A N 1
ATOM 763 C CA . LEU A 1 94 ? -11.808 -7.516 7.802 1.00 95.31 94 LEU A CA 1
ATOM 764 C C . LEU A 1 94 ? -10.692 -8.268 8.545 1.00 95.31 94 LEU A C 1
ATOM 766 O O . LEU A 1 94 ? -9.516 -8.021 8.275 1.00 95.31 94 LEU A O 1
ATOM 770 N N . ARG A 1 95 ? -11.027 -9.214 9.434 1.00 95.56 95 ARG A N 1
ATOM 771 C CA . ARG A 1 95 ? -10.032 -10.069 10.112 1.00 95.56 95 ARG A CA 1
ATOM 772 C C . ARG A 1 95 ? -9.255 -10.925 9.112 1.00 95.56 95 ARG A C 1
ATOM 774 O O . ARG A 1 95 ? -8.027 -10.977 9.180 1.00 95.56 95 ARG A O 1
ATOM 781 N N . GLN A 1 96 ? -9.935 -11.508 8.126 1.00 96.50 96 GLN A N 1
ATOM 782 C CA . GLN A 1 96 ? -9.280 -12.277 7.061 1.00 96.50 96 GLN A CA 1
ATOM 783 C C . GLN A 1 96 ? -8.354 -11.403 6.196 1.00 96.50 96 GLN A C 1
ATOM 785 O O . GLN A 1 96 ? -7.253 -11.828 5.823 1.00 96.50 96 GLN A O 1
ATOM 790 N N . LEU A 1 97 ? -8.744 -10.153 5.916 1.00 96.62 97 LEU A N 1
ATOM 791 C CA . LEU A 1 97 ? -7.872 -9.188 5.237 1.00 96.62 97 LEU A CA 1
ATOM 792 C C . LEU A 1 97 ? -6.644 -8.827 6.083 1.00 96.62 97 LEU A C 1
ATOM 794 O O . LEU A 1 97 ? -5.542 -8.775 5.537 1.00 96.62 97 LEU A O 1
ATOM 798 N N . ALA A 1 98 ? -6.801 -8.648 7.398 1.00 94.94 98 ALA A N 1
ATOM 799 C CA . ALA A 1 98 ? -5.692 -8.392 8.318 1.00 94.94 98 ALA A CA 1
ATOM 800 C C . ALA A 1 98 ? -4.685 -9.556 8.355 1.00 94.94 98 ALA A C 1
ATOM 802 O O . ALA A 1 98 ? -3.479 -9.330 8.237 1.00 94.94 98 ALA A O 1
ATOM 803 N N . MET A 1 99 ? -5.160 -10.803 8.407 1.00 94.25 99 MET A N 1
ATOM 804 C CA . MET A 1 99 ? -4.295 -11.989 8.320 1.00 94.25 99 MET A CA 1
ATOM 805 C C . MET A 1 99 ? -3.573 -12.074 6.967 1.00 94.25 99 MET A C 1
ATOM 807 O O . MET A 1 99 ? -2.367 -12.324 6.899 1.00 94.25 99 MET A O 1
ATOM 811 N N . THR A 1 100 ? -4.294 -11.809 5.872 1.00 96.06 100 THR A N 1
ATOM 812 C CA . THR A 1 100 ? -3.713 -11.777 4.520 1.00 96.06 100 THR A CA 1
ATOM 813 C C . THR A 1 100 ? -2.640 -10.694 4.403 1.00 96.06 100 THR A C 1
ATOM 815 O O . THR A 1 100 ? -1.595 -10.907 3.784 1.00 96.06 100 THR A O 1
ATOM 818 N N . PHE A 1 101 ? -2.870 -9.539 5.026 1.00 95.75 101 PHE A N 1
ATOM 819 C CA . PHE A 1 101 ? -1.922 -8.436 5.081 1.00 95.75 101 PHE A CA 1
ATOM 820 C C . PHE A 1 101 ? -0.637 -8.808 5.813 1.00 95.75 101 PHE A C 1
ATOM 822 O O . PHE A 1 101 ? 0.441 -8.611 5.255 1.00 95.75 101 PHE A O 1
ATOM 829 N N . GLN A 1 102 ? -0.738 -9.403 7.003 1.00 93.81 102 GLN A N 1
ATOM 830 C CA . GLN A 1 102 ? 0.429 -9.871 7.757 1.00 93.81 102 GLN A CA 1
ATOM 831 C C . GLN A 1 102 ? 1.263 -10.855 6.926 1.00 93.81 102 GLN A C 1
ATOM 833 O O . GLN A 1 102 ? 2.478 -10.704 6.800 1.00 93.81 102 GLN A O 1
ATOM 838 N N . HIS A 1 103 ? 0.607 -11.815 6.264 1.00 94.19 103 HIS A N 1
ATOM 839 C CA . HIS A 1 103 ? 1.302 -12.773 5.406 1.00 94.19 103 HIS A CA 1
ATOM 840 C C . HIS A 1 103 ? 1.992 -12.112 4.204 1.00 94.19 103 HIS A C 1
ATOM 842 O O . HIS A 1 103 ? 3.110 -12.499 3.850 1.00 94.19 103 HIS A O 1
ATOM 848 N N . PHE A 1 104 ? 1.333 -11.139 3.565 1.00 95.88 104 PHE A N 1
ATOM 849 C CA . PHE A 1 104 ? 1.876 -10.401 2.423 1.00 95.88 104 PHE A CA 1
ATOM 850 C C . PHE A 1 104 ? 3.070 -9.525 2.821 1.00 95.88 104 PHE A C 1
ATOM 852 O O . PHE A 1 104 ? 4.055 -9.467 2.087 1.00 95.88 104 PHE A O 1
ATOM 859 N N . MET A 1 105 ? 3.003 -8.863 3.975 1.00 95.31 105 MET A N 1
ATOM 860 C CA . MET A 1 105 ? 3.972 -7.844 4.385 1.00 95.31 105 MET A CA 1
ATOM 861 C C . MET A 1 105 ? 5.179 -8.389 5.150 1.00 95.31 105 MET A C 1
ATOM 863 O O . MET A 1 105 ? 6.120 -7.630 5.358 1.00 95.31 105 MET A O 1
ATOM 867 N N . ARG A 1 106 ? 5.210 -9.685 5.488 1.00 93.69 106 ARG A N 1
ATOM 868 C CA . ARG A 1 106 ? 6.268 -10.333 6.294 1.00 93.69 106 ARG A CA 1
ATOM 869 C C . ARG A 1 106 ? 7.716 -10.039 5.871 1.00 93.69 106 ARG A C 1
ATOM 871 O O . ARG A 1 106 ? 8.624 -10.086 6.692 1.00 93.69 106 ARG A O 1
ATOM 878 N N . GLU A 1 107 ? 7.957 -9.767 4.588 1.00 94.06 107 GLU A N 1
ATOM 879 C CA . GLU A 1 107 ? 9.305 -9.480 4.070 1.00 94.06 107 GLU A CA 1
ATOM 880 C C . GLU A 1 107 ? 9.795 -8.072 4.455 1.00 94.06 107 GLU A C 1
ATOM 882 O O . GLU A 1 107 ? 10.991 -7.795 4.417 1.00 94.06 107 GLU A O 1
ATOM 887 N N . GLU A 1 108 ? 8.876 -7.169 4.802 1.00 94.62 108 GLU A N 1
ATOM 888 C CA . GLU A 1 108 ? 9.140 -5.752 5.089 1.00 94.62 108 GLU A CA 1
ATOM 889 C C . GLU A 1 108 ? 8.661 -5.309 6.478 1.00 94.62 108 GLU A C 1
ATOM 891 O O . GLU A 1 108 ? 9.135 -4.286 6.969 1.00 94.62 108 GLU A O 1
ATOM 896 N N . ILE A 1 109 ? 7.709 -6.032 7.074 1.00 91.75 109 ILE A N 1
ATOM 897 C CA . ILE A 1 109 ? 7.108 -5.769 8.384 1.00 91.75 109 ILE A CA 1
ATOM 898 C C . ILE A 1 109 ? 6.912 -7.127 9.067 1.00 91.75 109 ILE A C 1
ATOM 900 O O . ILE A 1 109 ? 6.009 -7.882 8.707 1.00 91.75 109 ILE A O 1
ATOM 904 N N . GLN A 1 110 ? 7.797 -7.454 10.004 1.00 87.81 110 GLN A N 1
ATOM 905 C CA . GLN A 1 110 ? 7.755 -8.676 10.809 1.00 87.81 110 GLN A CA 1
ATOM 906 C C . GLN A 1 110 ? 7.055 -8.455 12.151 1.00 87.81 110 GLN A C 1
ATOM 908 O O . GLN A 1 110 ? 6.408 -9.368 12.656 1.00 87.81 110 GLN A O 1
ATOM 913 N N . ASP A 1 111 ? 7.197 -7.255 12.711 1.00 84.31 111 ASP A N 1
ATOM 914 C CA . ASP A 1 111 ? 6.734 -6.919 14.051 1.00 84.31 111 ASP A CA 1
ATOM 915 C C . ASP A 1 111 ? 5.896 -5.634 14.069 1.00 84.31 111 ASP A C 1
ATOM 917 O O . ASP A 1 111 ? 6.057 -4.741 13.232 1.00 84.31 111 ASP A O 1
ATOM 921 N N . VAL A 1 112 ? 5.004 -5.533 15.057 1.00 78.00 112 VAL A N 1
ATOM 922 C CA . VAL A 1 112 ? 4.138 -4.363 15.260 1.00 78.00 112 VAL A CA 1
ATOM 923 C C . VAL A 1 112 ? 4.928 -3.079 15.521 1.00 78.00 112 VAL A C 1
ATOM 925 O O . VAL A 1 112 ? 4.454 -2.006 15.163 1.00 78.00 112 VAL A O 1
ATOM 928 N N . SER A 1 113 ? 6.151 -3.165 16.056 1.00 84.19 113 SER A N 1
ATOM 929 C CA . SER A 1 113 ? 7.046 -2.011 16.240 1.00 84.19 113 SER A CA 1
ATOM 930 C C . SER A 1 113 ? 7.501 -1.360 14.930 1.00 84.19 113 SER A C 1
ATOM 932 O O . SER A 1 113 ? 7.939 -0.212 14.942 1.00 84.19 113 SER A O 1
ATOM 934 N N . GLN A 1 114 ? 7.395 -2.062 13.795 1.00 89.00 114 GLN A N 1
ATOM 935 C CA . GLN A 1 114 ? 7.719 -1.521 12.471 1.00 89.00 114 GLN A CA 1
ATOM 936 C C . GLN A 1 114 ? 6.521 -0.831 11.804 1.00 89.00 114 GLN A C 1
ATOM 938 O O . GLN A 1 114 ? 6.677 -0.263 10.723 1.00 89.00 114 GLN A O 1
ATOM 943 N N . LEU A 1 115 ? 5.327 -0.904 12.395 1.00 90.06 115 LEU A N 1
ATOM 944 C CA . LEU A 1 115 ? 4.170 -0.139 11.942 1.00 90.06 115 LEU A CA 1
ATOM 945 C C . LEU A 1 115 ? 4.246 1.305 12.460 1.00 90.06 115 LEU A C 1
ATOM 947 O O . LEU A 1 115 ? 4.967 1.583 13.421 1.00 90.06 115 LEU A O 1
ATOM 951 N N . PRO A 1 116 ? 3.496 2.243 11.851 1.00 90.06 116 PRO A N 1
ATOM 952 C CA . PRO A 1 116 ? 3.327 3.565 12.431 1.00 90.06 116 PRO A CA 1
ATOM 953 C C . PRO A 1 116 ? 2.822 3.482 13.889 1.00 90.06 116 PRO A C 1
ATOM 955 O O . PRO A 1 116 ? 2.116 2.528 14.241 1.00 90.06 116 PRO A O 1
ATOM 958 N N . PRO A 1 117 ? 3.153 4.458 14.753 1.00 86.00 117 PRO A N 1
ATOM 959 C CA . PRO A 1 117 ? 2.710 4.449 16.144 1.00 86.00 117 PRO A CA 1
ATOM 960 C C . PRO A 1 117 ? 1.187 4.325 16.254 1.00 86.00 117 PRO A C 1
ATOM 962 O O . PRO A 1 117 ? 0.450 4.983 15.520 1.00 86.00 117 PRO A O 1
ATOM 965 N N . SER A 1 118 ? 0.708 3.491 17.184 1.00 84.75 118 SER A N 1
ATOM 966 C CA . SER A 1 118 ? -0.727 3.228 17.414 1.00 84.75 118 SER A CA 1
ATOM 967 C C . SER A 1 118 ? -1.521 2.754 16.181 1.00 84.75 118 SER A C 1
ATOM 969 O O . SER A 1 118 ? -2.739 2.904 16.136 1.00 84.75 118 SER A O 1
ATOM 971 N N . PHE A 1 119 ? -0.859 2.181 15.171 1.00 91.69 119 PHE A N 1
ATOM 972 C CA . PHE A 1 119 ? -1.533 1.749 13.949 1.00 91.69 119 PHE A CA 1
ATOM 973 C C . PHE A 1 119 ? -2.287 0.426 14.138 1.00 91.69 119 PHE A C 1
ATOM 975 O O . PHE A 1 119 ? -1.679 -0.630 14.317 1.00 91.69 119 PHE A O 1
ATOM 982 N N . ASP A 1 120 ? -3.615 0.471 14.022 1.00 92.75 120 ASP A N 1
ATOM 983 C CA . ASP A 1 120 ? -4.476 -0.712 14.032 1.00 92.75 120 ASP A CA 1
ATOM 984 C C . ASP A 1 120 ? -4.803 -1.150 12.593 1.00 92.75 120 ASP A C 1
ATOM 986 O O . ASP A 1 120 ? -5.458 -0.442 11.824 1.00 92.75 120 ASP A O 1
ATOM 990 N N . VAL A 1 121 ? -4.332 -2.341 12.210 1.00 93.38 121 VAL A N 1
ATOM 991 C CA . VAL A 1 121 ? -4.515 -2.892 10.855 1.00 93.38 121 VAL A CA 1
ATOM 992 C C . VAL A 1 121 ? -5.988 -3.183 10.552 1.00 93.38 121 VAL A C 1
ATOM 994 O O . VAL A 1 121 ? -6.427 -2.989 9.417 1.00 93.38 121 VAL A O 1
ATOM 997 N N . PHE A 1 122 ? -6.757 -3.642 11.540 1.00 93.12 122 PHE A N 1
ATOM 998 C CA . PHE A 1 122 ? -8.177 -3.939 11.374 1.00 93.12 122 PHE A CA 1
ATOM 999 C C . PHE A 1 122 ? -8.969 -2.651 11.125 1.00 93.12 122 PHE A C 1
ATOM 1001 O O . PHE A 1 122 ? -9.741 -2.570 10.165 1.00 93.12 122 PHE A O 1
ATOM 1008 N N . GLU A 1 123 ? -8.724 -1.616 11.930 1.00 94.12 123 GLU A N 1
ATOM 1009 C CA . GLU A 1 123 ? -9.330 -0.300 11.740 1.00 94.12 123 GLU A CA 1
ATOM 1010 C C . GLU A 1 123 ? -8.914 0.329 10.408 1.00 94.12 123 GLU A C 1
ATOM 1012 O O . GLU A 1 123 ? -9.753 0.878 9.690 1.00 94.12 123 GLU A O 1
ATOM 1017 N N . ALA A 1 124 ? -7.647 0.192 10.021 1.00 95.00 124 ALA A N 1
ATOM 1018 C CA . ALA A 1 124 ? -7.157 0.698 8.747 1.00 95.00 124 ALA A CA 1
ATOM 1019 C C . ALA A 1 124 ? -7.858 0.046 7.540 1.00 95.00 124 ALA A C 1
ATOM 1021 O O . ALA A 1 124 ? -8.128 0.717 6.540 1.00 95.00 124 ALA A O 1
ATOM 1022 N N . PHE A 1 125 ? -8.208 -1.243 7.623 1.00 95.44 125 PHE A N 1
ATOM 1023 C CA . PHE A 1 125 ? -9.035 -1.885 6.599 1.00 95.44 125 PHE A CA 1
ATOM 1024 C C . PHE A 1 125 ? -10.468 -1.356 6.577 1.00 95.44 125 PHE A C 1
ATOM 1026 O O . PHE A 1 125 ? -11.015 -1.158 5.490 1.00 95.44 125 PHE A O 1
ATOM 1033 N N . ALA A 1 126 ? -11.055 -1.082 7.742 1.00 93.81 126 ALA A N 1
ATOM 1034 C CA . ALA A 1 126 ? -12.380 -0.478 7.831 1.00 93.81 126 ALA A CA 1
ATOM 1035 C C . ALA A 1 126 ? -12.410 0.923 7.180 1.00 93.81 126 ALA A C 1
ATOM 1037 O O . ALA A 1 126 ? -13.308 1.207 6.383 1.00 93.81 126 ALA A O 1
ATOM 1038 N N . LYS A 1 127 ? -11.372 1.744 7.414 1.00 93.62 127 LYS A N 1
ATOM 1039 C CA . LYS A 1 127 ? -11.166 3.055 6.763 1.00 93.62 127 LYS A CA 1
ATOM 1040 C C . LYS 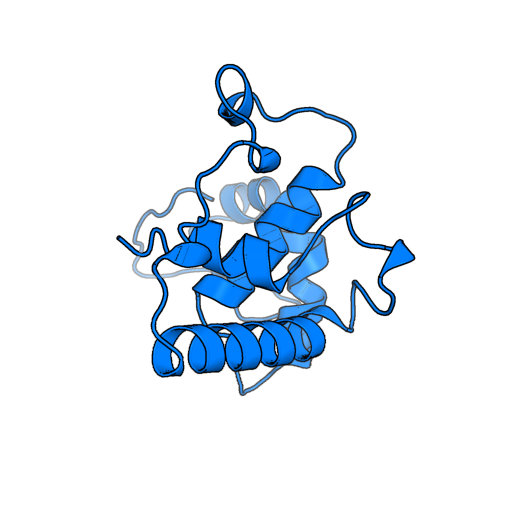A 1 127 ? -11.027 2.927 5.239 1.00 93.62 127 LYS A C 1
ATOM 1042 O O . LYS A 1 127 ? -11.706 3.624 4.489 1.00 93.62 127 LYS A O 1
ATOM 1047 N N . ASN A 1 128 ? -10.189 2.000 4.762 1.00 83.56 128 ASN A N 1
ATOM 1048 C CA . ASN A 1 128 ? -9.900 1.830 3.329 1.00 83.56 128 ASN A CA 1
ATOM 1049 C C . ASN A 1 128 ? -11.087 1.337 2.496 1.00 83.56 128 ASN A C 1
ATOM 1051 O O . ASN A 1 128 ? -11.185 1.668 1.315 1.00 83.56 128 ASN A O 1
ATOM 1055 N N . LEU A 1 129 ? -11.957 0.508 3.070 1.00 76.50 129 LEU A N 1
ATOM 1056 C CA . LEU A 1 129 ? -13.088 -0.057 2.335 1.00 76.50 129 LEU A CA 1
ATOM 1057 C C . LEU A 1 129 ? -14.293 0.885 2.275 1.00 76.50 129 LEU A C 1
ATOM 1059 O O . LEU A 1 129 ? -15.259 0.562 1.587 1.00 76.50 129 LEU A O 1
ATOM 1063 N N . GLY A 1 130 ? -14.242 2.035 2.965 1.00 63.50 130 GLY A N 1
ATOM 1064 C CA . GLY A 1 130 ? -15.301 3.043 2.935 1.00 63.50 130 GLY A CA 1
ATOM 1065 C C . GLY A 1 130 ? -16.679 2.443 3.207 1.00 63.50 130 GLY A C 1
ATOM 1066 O O . GLY A 1 130 ? -17.655 2.844 2.571 1.00 63.50 130 GLY A O 1
ATOM 1067 N N . MET A 1 131 ? -16.741 1.428 4.082 1.00 52.25 131 MET A N 1
ATOM 1068 C CA . MET A 1 131 ? -17.952 0.650 4.321 1.00 52.25 131 MET A CA 1
ATOM 1069 C C . MET A 1 131 ? -18.978 1.557 4.998 1.00 52.25 131 MET A C 1
ATOM 1071 O O . MET A 1 131 ? -18.916 1.793 6.204 1.00 52.25 131 MET A O 1
ATOM 1075 N N . LYS A 1 132 ? -19.879 2.110 4.188 1.00 43.84 132 LYS A N 1
ATOM 1076 C CA . LYS A 1 132 ? -21.129 2.704 4.653 1.00 43.84 132 LYS A CA 1
ATOM 1077 C C . LYS A 1 132 ? -22.137 1.605 4.989 1.00 43.84 132 LYS A C 1
ATOM 1079 O O . LYS A 1 132 ? -22.063 0.501 4.390 1.00 43.84 132 LYS A O 1
#

pLDDT: mean 92.8, std 7.39, range [43.84, 98.06]